Protein AF-A0A374BNY2-F1 (afdb_monomer)

Sequence (59 aa):
MGNLSRRLGLNARDVYERLKTSGILNGYIVSSYDVLHTFGKEYLMEDLTDYMREKGVLN

Solvent-accessible surface area (backbone atoms only — not comparable to full-atom values): 3468 Å² total; per-residue (Å²): 101,70,68,58,16,62,71,69,76,42,57,53,64,61,51,50,49,52,30,54,75,70,40,46,40,62,72,44,53,58,69,35,44,82,60,53,72,76,48,56,75,64,62,55,52,49,53,52,51,50,54,34,40,77,70,64,75,51,130

pLDDT: mean 83.43, std 7.26, range [65.62, 91.56]

Mean predicted aligned error: 4.54 Å

Secondary structure (DSSP, 8-state):
-HHHHHHHTS-HHHHHHHHHHTSHIIIIIITTHHHHTTS-HHHHHHHHHHHHHHTTS--

Foldseek 3Di:
DVVLCVVLVHDPVLVVVLCVVLVVVPPPCVVCVVVLVVDDPVVSSVVSVVVCVVSVSRD

Structure (mmCIF, N/CA/C/O backbone):
data_AF-A0A374BNY2-F1
#
_entry.id   AF-A0A374BNY2-F1
#
loop_
_atom_site.group_PDB
_atom_site.id
_atom_site.type_symbol
_atom_site.label_atom_id
_atom_site.label_alt_id
_atom_site.label_comp_id
_atom_site.label_asym_id
_atom_site.label_entity_id
_atom_site.label_seq_id
_atom_site.pdbx_PDB_ins_code
_atom_site.Cartn_x
_atom_site.Cartn_y
_atom_site.Cartn_z
_atom_site.occupancy
_atom_site.B_iso_or_equiv
_atom_site.auth_seq_id
_atom_site.auth_comp_id
_atom_site.auth_asym_id
_atom_site.auth_atom_id
_atom_site.pdbx_PDB_model_num
ATOM 1 N N . MET A 1 1 ? 7.723 -4.747 1.203 1.00 65.62 1 MET A N 1
ATOM 2 C CA . MET A 1 1 ? 7.140 -4.412 2.523 1.00 65.62 1 MET A CA 1
ATOM 3 C C . MET A 1 1 ? 8.072 -3.621 3.436 1.00 65.62 1 MET A C 1
ATOM 5 O O . MET A 1 1 ? 7.630 -2.588 3.907 1.00 65.62 1 MET A O 1
ATOM 9 N N . GLY A 1 2 ? 9.338 -4.016 3.647 1.00 72.56 2 GLY A N 1
ATOM 10 C CA . GLY A 1 2 ? 10.248 -3.316 4.581 1.00 72.56 2 GLY A CA 1
ATOM 11 C C . GLY A 1 2 ? 10.481 -1.813 4.319 1.00 72.56 2 GLY A C 1
ATOM 12 O O . GLY A 1 2 ? 10.562 -1.028 5.258 1.00 72.56 2 GLY A O 1
ATOM 13 N N . ASN A 1 3 ? 10.537 -1.388 3.051 1.00 79.19 3 ASN A N 1
ATOM 14 C CA . ASN A 1 3 ? 10.682 0.036 2.709 1.00 79.19 3 ASN A CA 1
ATOM 15 C C . ASN A 1 3 ? 9.414 0.843 3.017 1.00 79.19 3 ASN A C 1
ATOM 17 O O . ASN A 1 3 ? 9.503 1.933 3.572 1.00 79.19 3 ASN A O 1
ATOM 21 N N . LEU A 1 4 ? 8.241 0.285 2.705 1.00 82.12 4 LEU A N 1
ATOM 22 C CA . LEU A 1 4 ? 6.953 0.916 2.983 1.00 82.12 4 LEU A CA 1
ATOM 23 C C . LEU A 1 4 ? 6.699 1.010 4.490 1.00 82.12 4 LEU A C 1
ATOM 25 O O . LEU A 1 4 ? 6.326 2.064 4.986 1.00 82.12 4 LEU A O 1
ATOM 29 N N . SER A 1 5 ? 6.985 -0.058 5.237 1.00 85.38 5 SER A N 1
ATOM 30 C CA . SER A 1 5 ? 6.857 -0.061 6.695 1.00 85.38 5 SER A CA 1
ATOM 31 C C . SER A 1 5 ? 7.761 0.989 7.346 1.00 85.38 5 SER A C 1
ATOM 33 O O . SER A 1 5 ? 7.312 1.745 8.201 1.00 85.38 5 SER A O 1
ATOM 35 N N . ARG A 1 6 ? 9.009 1.123 6.874 1.00 85.81 6 ARG A N 1
ATOM 36 C CA . ARG A 1 6 ? 9.935 2.158 7.356 1.00 85.81 6 ARG A CA 1
ATOM 37 C C . ARG A 1 6 ? 9.473 3.573 7.003 1.00 85.81 6 ARG A C 1
ATOM 39 O O . ARG A 1 6 ? 9.598 4.454 7.844 1.00 85.81 6 ARG A O 1
ATOM 46 N N . ARG A 1 7 ? 8.930 3.784 5.797 1.00 84.62 7 ARG A N 1
ATOM 47 C CA . ARG A 1 7 ? 8.369 5.081 5.371 1.00 84.62 7 ARG A CA 1
ATOM 48 C C . ARG A 1 7 ? 7.140 5.480 6.187 1.00 84.62 7 ARG A C 1
ATOM 50 O O . ARG A 1 7 ? 7.011 6.643 6.540 1.00 84.62 7 ARG A O 1
ATOM 57 N N . LEU A 1 8 ? 6.267 4.527 6.500 1.00 85.12 8 LEU A N 1
ATOM 58 C CA . LEU A 1 8 ? 5.035 4.771 7.255 1.00 85.12 8 LEU A CA 1
ATOM 59 C C . LEU A 1 8 ? 5.241 4.772 8.778 1.00 85.12 8 LEU A C 1
ATOM 61 O O . LEU A 1 8 ? 4.304 5.068 9.511 1.00 85.12 8 LEU A O 1
ATOM 65 N N . GLY A 1 9 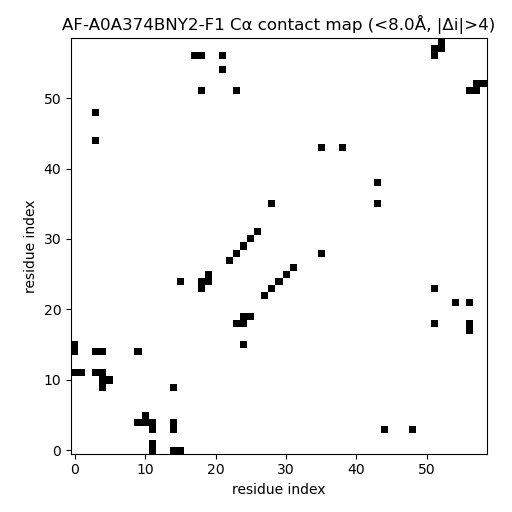? 6.426 4.394 9.271 1.00 87.06 9 GLY A N 1
ATOM 66 C CA . GLY A 1 9 ? 6.668 4.204 10.706 1.00 87.06 9 GLY A CA 1
A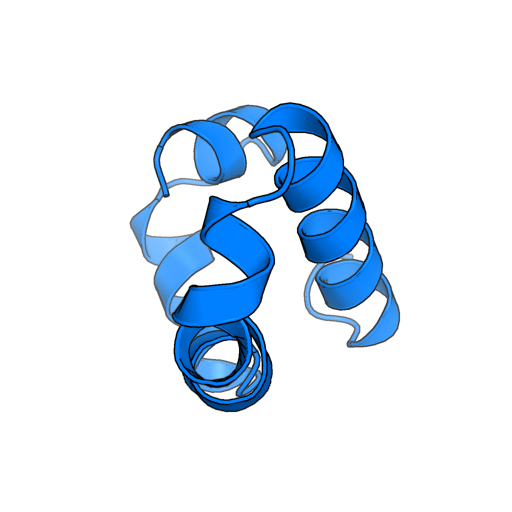TOM 67 C C . GLY A 1 9 ? 5.841 3.068 11.326 1.00 87.06 9 GLY A C 1
ATOM 68 O O . GLY A 1 9 ? 5.721 2.982 12.544 1.00 87.06 9 GLY A O 1
ATOM 69 N N . LEU A 1 10 ? 5.266 2.197 10.496 1.00 88.06 10 LEU A N 1
ATOM 70 C CA . LEU A 1 10 ? 4.432 1.074 10.909 1.00 88.06 10 LEU A CA 1
ATOM 71 C C . LEU A 1 10 ? 5.243 -0.216 10.871 1.00 88.06 10 LEU A C 1
ATOM 73 O O . LEU A 1 10 ? 6.188 -0.353 10.093 1.00 88.06 10 LEU A O 1
ATOM 77 N N . ASN A 1 11 ? 4.857 -1.206 11.673 1.00 90.50 11 ASN A N 1
ATOM 78 C CA . ASN A 1 11 ? 5.458 -2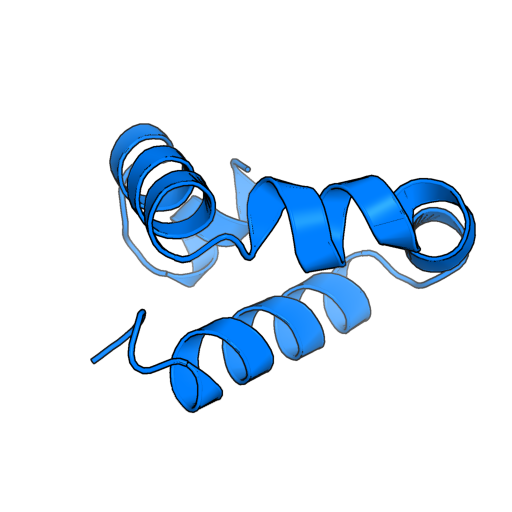.525 11.532 1.00 90.50 11 ASN A CA 1
ATOM 79 C C . ASN A 1 11 ? 4.993 -3.175 10.204 1.00 90.50 11 ASN A C 1
ATOM 81 O O . ASN A 1 11 ? 3.918 -2.883 9.674 1.00 90.50 11 ASN A O 1
ATOM 85 N N . ALA A 1 12 ? 5.814 -4.062 9.637 1.00 86.56 12 ALA A N 1
ATOM 86 C CA . ALA A 1 12 ? 5.529 -4.657 8.328 1.00 86.56 12 ALA A CA 1
ATOM 87 C C . ALA A 1 12 ? 4.261 -5.532 8.310 1.00 86.56 12 ALA A C 1
ATOM 89 O O . ALA A 1 12 ? 3.642 -5.679 7.256 1.00 86.56 12 ALA A O 1
ATOM 90 N N . ARG A 1 13 ? 3.873 -6.096 9.461 1.00 90.38 13 ARG A N 1
ATOM 91 C CA . ARG A 1 13 ? 2.668 -6.918 9.603 1.00 90.38 13 ARG A CA 1
ATOM 92 C C . ARG A 1 13 ? 1.407 -6.062 9.513 1.00 90.38 13 ARG A C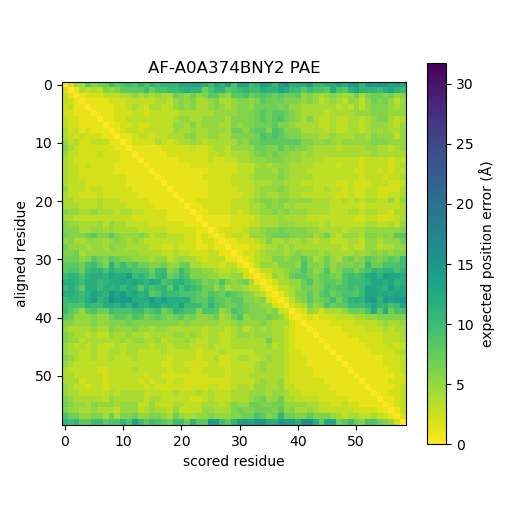 1
ATOM 94 O O . ARG A 1 13 ? 0.513 -6.407 8.756 1.00 90.38 13 ARG A O 1
ATOM 101 N N . ASP A 1 14 ? 1.369 -4.931 10.205 1.00 90.06 14 ASP A N 1
ATOM 102 C CA . ASP A 1 14 ? 0.243 -3.998 10.203 1.00 90.06 14 ASP A CA 1
ATOM 103 C C . ASP A 1 14 ? 0.035 -3.409 8.812 1.00 90.06 14 ASP A C 1
ATOM 105 O O . ASP A 1 14 ? -1.095 -3.307 8.342 1.00 90.06 14 ASP A O 1
ATOM 109 N N . VAL A 1 15 ? 1.127 -3.071 8.120 1.00 89.19 15 VAL A N 1
ATOM 110 C CA . VAL A 1 15 ? 1.070 -2.628 6.722 1.00 89.19 15 VAL A CA 1
ATOM 111 C C . VAL A 1 15 ? 0.488 -3.726 5.835 1.00 89.19 15 VAL A C 1
ATOM 113 O O . VAL A 1 15 ? -0.399 -3.453 5.032 1.00 89.19 15 VAL A O 1
ATOM 116 N N . TYR A 1 16 ? 0.945 -4.971 5.989 1.00 89.44 16 TYR A N 1
ATOM 117 C CA . TYR A 1 16 ? 0.422 -6.094 5.214 1.00 89.44 16 TYR A CA 1
ATOM 118 C C . TYR A 1 16 ? -1.069 -6.343 5.474 1.00 89.44 16 TYR A C 1
ATOM 120 O O . TYR A 1 16 ? -1.834 -6.465 4.519 1.00 89.44 16 TYR A O 1
ATOM 128 N N . GLU A 1 17 ? -1.497 -6.363 6.738 1.00 91.56 17 GLU A N 1
ATOM 129 C CA . GLU A 1 17 ? -2.905 -6.554 7.097 1.00 91.56 17 GLU A CA 1
ATOM 130 C C . GLU A 1 17 ? -3.777 -5.424 6.549 1.00 91.56 17 GLU A C 1
ATOM 132 O O . GLU A 1 17 ? -4.795 -5.699 5.924 1.00 91.56 17 GLU A O 1
ATOM 137 N N . ARG A 1 18 ? -3.349 -4.162 6.675 1.00 90.50 18 ARG A N 1
ATOM 138 C CA . ARG A 1 18 ? -4.052 -3.005 6.096 1.00 90.50 18 ARG A CA 1
ATOM 139 C C . ARG A 1 18 ? -4.194 -3.107 4.581 1.00 90.50 18 ARG A C 1
ATOM 141 O O . ARG A 1 18 ? -5.267 -2.848 4.042 1.00 90.50 18 ARG A O 1
ATOM 148 N N . LEU A 1 19 ? -3.131 -3.495 3.881 1.00 90.00 19 LEU A N 1
ATOM 149 C CA . LEU A 1 19 ? -3.159 -3.679 2.427 1.00 90.00 19 LEU A CA 1
ATOM 150 C C . LEU A 1 19 ? -4.080 -4.832 2.014 1.00 90.00 19 LEU A C 1
ATOM 152 O O . LEU A 1 19 ? -4.767 -4.744 0.998 1.00 90.00 19 LEU A O 1
ATOM 156 N N . LYS A 1 20 ? -4.107 -5.910 2.798 1.00 89.94 20 LYS A N 1
ATOM 157 C CA . LYS A 1 20 ? -4.965 -7.068 2.551 1.00 89.94 20 LYS A CA 1
ATOM 158 C C . LYS A 1 20 ? -6.439 -6.741 2.790 1.00 89.94 20 LYS A C 1
ATOM 160 O O . LYS A 1 20 ? -7.261 -7.030 1.927 1.00 89.94 20 LYS A O 1
ATOM 165 N N . THR A 1 21 ? -6.775 -6.129 3.925 1.00 91.06 21 THR A N 1
ATOM 166 C CA . THR A 1 21 ? -8.164 -5.821 4.311 1.00 91.06 21 THR A CA 1
ATOM 167 C C . THR A 1 21 ? -8.784 -4.724 3.452 1.00 91.06 21 THR A C 1
ATOM 169 O O . THR A 1 21 ? -9.969 -4.794 3.147 1.00 91.06 21 THR A O 1
ATOM 1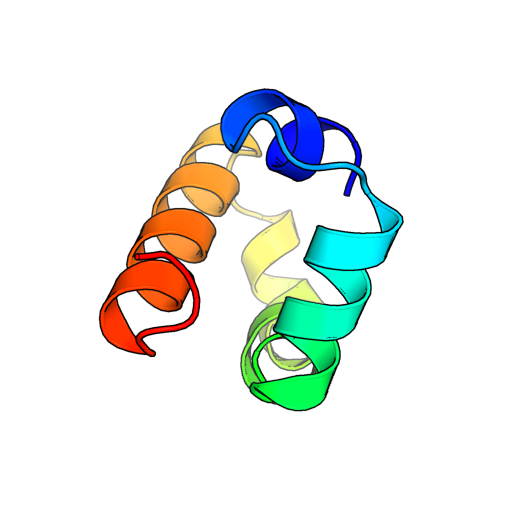72 N N . SER A 1 22 ? -7.987 -3.755 2.995 1.00 89.44 22 SER A N 1
ATOM 173 C CA . SER A 1 22 ? -8.426 -2.713 2.052 1.00 89.44 22 SER A CA 1
ATOM 174 C C . SER A 1 22 ? -8.558 -3.192 0.603 1.00 89.44 22 SER A C 1
ATOM 176 O O . SER A 1 22 ? -9.034 -2.447 -0.251 1.00 89.44 22 SER A O 1
ATOM 178 N N . GLY A 1 23 ? -8.102 -4.410 0.293 1.00 89.38 23 GLY A N 1
ATOM 179 C CA . GLY A 1 23 ? -8.069 -4.941 -1.070 1.00 89.38 23 GLY A CA 1
ATOM 180 C C . GLY A 1 23 ? -6.947 -4.374 -1.949 1.00 89.38 23 GLY A C 1
ATOM 181 O O . GLY A 1 23 ? -6.784 -4.842 -3.075 1.00 89.38 23 GLY A O 1
ATOM 182 N N . ILE A 1 24 ? -6.129 -3.437 -1.451 1.00 90.12 24 ILE A N 1
ATOM 183 C CA . ILE A 1 24 ? -5.004 -2.835 -2.192 1.00 90.12 24 ILE A CA 1
ATOM 184 C C . ILE A 1 24 ? -3.973 -3.897 -2.590 1.00 90.12 24 ILE A C 1
ATOM 186 O O . ILE A 1 24 ? -3.419 -3.853 -3.690 1.00 90.12 24 ILE A O 1
ATOM 190 N N . LEU A 1 25 ? -3.739 -4.886 -1.724 1.00 87.44 25 LEU A N 1
ATOM 191 C CA . LEU A 1 25 ? -2.796 -5.965 -2.002 1.00 87.44 25 LEU A CA 1
ATOM 192 C C . LEU A 1 25 ? -3.159 -6.706 -3.294 1.00 87.44 25 LEU A C 1
ATOM 194 O O . LEU A 1 25 ? -2.318 -6.846 -4.175 1.00 87.44 25 LEU A O 1
ATOM 198 N N . ASN A 1 26 ? -4.412 -7.140 -3.426 1.00 84.62 26 ASN A N 1
ATOM 199 C CA . ASN A 1 26 ? -4.834 -7.928 -4.579 1.00 84.62 26 ASN A CA 1
ATOM 200 C C . ASN A 1 26 ? -5.186 -7.052 -5.784 1.00 84.62 26 ASN A C 1
ATOM 202 O O . ASN A 1 26 ? -4.825 -7.415 -6.894 1.00 84.62 26 ASN A O 1
ATOM 206 N N . GLY A 1 27 ? -5.860 -5.917 -5.576 1.00 81.00 27 GLY A N 1
ATOM 207 C CA . GLY A 1 27 ? -6.396 -5.086 -6.660 1.00 81.00 27 GLY A CA 1
ATOM 208 C C . GLY A 1 27 ? -5.426 -4.061 -7.246 1.00 81.00 27 GLY A C 1
ATOM 209 O O . GLY A 1 27 ? -5.732 -3.472 -8.276 1.00 81.00 27 GLY A O 1
ATOM 210 N N . TYR A 1 28 ? -4.284 -3.821 -6.600 1.00 81.88 28 TYR A N 1
ATOM 211 C CA . TYR A 1 28 ? -3.294 -2.855 -7.076 1.00 81.88 28 TYR A CA 1
ATOM 212 C C . TYR A 1 28 ? -1.883 -3.453 -7.084 1.00 81.88 28 TYR A C 1
ATOM 214 O O . TYR A 1 28 ? -1.236 -3.458 -8.123 1.00 81.88 28 TYR A O 1
ATOM 222 N N . ILE A 1 29 ? -1.407 -4.041 -5.979 1.00 82.56 29 ILE A N 1
ATOM 223 C CA . ILE A 1 29 ? -0.026 -4.562 -5.930 1.00 82.56 29 ILE A CA 1
ATOM 224 C C . ILE A 1 29 ? 0.136 -5.821 -6.795 1.00 82.56 29 ILE A C 1
ATOM 226 O O . ILE A 1 29 ? 1.063 -5.896 -7.597 1.00 82.56 29 ILE A O 1
ATOM 230 N N . VAL A 1 30 ? -0.743 -6.815 -6.630 1.00 82.94 30 VAL A N 1
ATOM 231 C CA . VAL A 1 30 ? -0.679 -8.071 -7.397 1.00 82.94 30 VAL A CA 1
ATOM 232 C C . VAL A 1 30 ? -1.100 -7.843 -8.848 1.00 82.94 30 VAL A C 1
ATOM 234 O O . VAL A 1 30 ? -0.378 -8.258 -9.749 1.00 82.94 30 VAL A O 1
ATOM 237 N N . SER A 1 31 ? -2.219 -7.148 -9.086 1.00 79.81 31 SER A N 1
ATOM 238 C CA . SER A 1 31 ? -2.705 -6.860 -10.445 1.00 79.81 31 SER A CA 1
ATOM 239 C C . SER A 1 31 ? -1.722 -6.055 -11.288 1.00 79.81 31 SER A C 1
ATOM 241 O O . SER A 1 31 ? -1.641 -6.274 -12.493 1.00 79.81 31 SER A O 1
ATOM 243 N N . SER A 1 32 ? -0.960 -5.153 -10.671 1.00 76.62 32 SER A N 1
ATOM 244 C CA . SER A 1 32 ? -0.019 -4.300 -11.391 1.00 76.62 32 SER A CA 1
ATOM 245 C C . SER A 1 32 ? 1.420 -4.812 -11.324 1.00 76.62 32 SER A C 1
ATOM 247 O O . SER A 1 32 ? 2.308 -4.108 -11.782 1.00 76.62 32 SER A O 1
ATOM 249 N N . TYR A 1 33 ? 1.698 -6.009 -10.794 1.00 72.06 33 TYR A N 1
ATOM 250 C CA . TYR A 1 33 ? 3.066 -6.508 -10.563 1.00 72.06 33 TYR A CA 1
ATOM 251 C C . TYR A 1 33 ? 3.985 -6.415 -11.800 1.00 72.06 33 TYR A C 1
ATOM 253 O O . TYR A 1 33 ? 5.144 -6.005 -11.683 1.00 72.06 33 TYR A O 1
ATOM 261 N N . ASP A 1 34 ? 3.455 -6.713 -12.989 1.00 70.06 34 ASP A N 1
ATOM 262 C CA . ASP A 1 34 ? 4.197 -6.635 -14.255 1.00 70.06 34 ASP A CA 1
ATOM 263 C C . ASP A 1 34 ? 4.507 -5.197 -14.696 1.00 70.06 34 ASP A C 1
ATOM 265 O O . ASP A 1 34 ? 5.525 -4.923 -15.318 1.00 70.06 34 ASP A O 1
ATOM 269 N N . VAL A 1 35 ? 3.650 -4.248 -14.341 1.00 70.50 35 VAL A N 1
ATOM 270 C CA . VAL A 1 35 ? 3.832 -2.830 -14.667 1.00 70.50 35 VAL A CA 1
ATOM 271 C C . VAL A 1 35 ? 4.702 -2.162 -13.605 1.00 70.50 35 VAL A C 1
ATOM 273 O O . VAL A 1 35 ? 5.642 -1.435 -13.920 1.00 70.50 35 VAL A O 1
ATOM 276 N N . LEU A 1 36 ? 4.451 -2.469 -12.333 1.00 70.06 36 LEU A N 1
ATOM 277 C CA . LEU A 1 36 ? 5.140 -1.875 -11.201 1.00 70.06 36 LEU A CA 1
ATOM 278 C C . LEU A 1 36 ? 6.635 -2.215 -11.225 1.00 70.06 36 LEU A C 1
ATOM 280 O O . LEU A 1 36 ? 7.439 -1.346 -10.922 1.00 70.06 36 LEU A O 1
ATOM 284 N N . HIS A 1 37 ? 7.052 -3.419 -11.640 1.00 69.56 37 HIS A N 1
ATOM 285 C CA . HIS A 1 37 ? 8.484 -3.759 -11.654 1.00 69.56 37 HIS A CA 1
ATOM 286 C C . HIS A 1 37 ? 9.31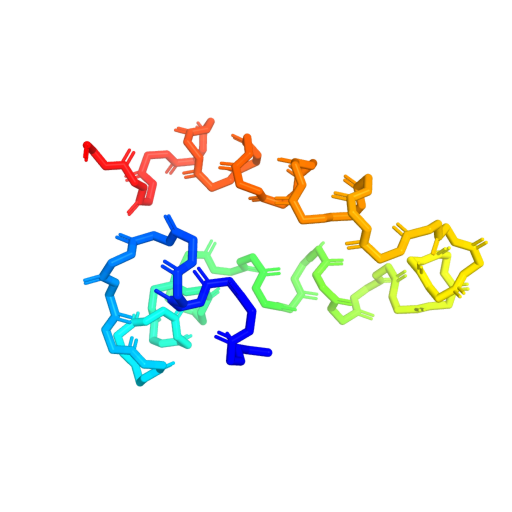1 -2.967 -12.682 1.00 69.56 37 HIS A C 1
ATOM 288 O O . HIS A 1 37 ? 10.537 -2.934 -12.565 1.00 69.56 37 HIS A O 1
ATOM 294 N N . THR A 1 38 ? 8.664 -2.346 -13.675 1.00 74.12 38 THR A N 1
ATOM 295 C CA . THR A 1 38 ? 9.331 -1.486 -14.669 1.00 74.12 38 THR A CA 1
ATOM 296 C C . THR A 1 38 ? 9.573 -0.067 -14.151 1.00 74.12 38 THR A C 1
ATOM 298 O O . THR A 1 38 ? 10.473 0.620 -14.633 1.00 74.12 38 THR A O 1
ATOM 301 N N . PHE A 1 39 ? 8.824 0.362 -13.131 1.00 67.50 39 PHE A N 1
ATOM 302 C CA . PHE A 1 39 ? 8.988 1.667 -12.504 1.00 67.50 39 PHE A CA 1
ATOM 303 C C . PHE A 1 39 ? 10.070 1.649 -11.417 1.00 67.50 39 PHE A C 1
ATOM 305 O O . PHE A 1 39 ? 10.360 0.637 -10.775 1.00 67.50 39 PHE A O 1
ATOM 312 N N . GLY A 1 40 ? 10.676 2.815 -11.181 1.00 75.44 40 GLY A N 1
ATOM 313 C CA . GLY A 1 40 ? 11.628 2.997 -10.091 1.00 75.44 40 GLY A CA 1
ATOM 314 C C . GLY A 1 40 ? 10.988 2.707 -8.730 1.00 75.44 40 GLY A C 1
ATOM 315 O O . GLY A 1 40 ? 9.859 3.111 -8.455 1.00 75.44 40 GLY A O 1
ATOM 316 N N . LYS A 1 41 ? 11.737 2.038 -7.843 1.00 74.88 41 LYS A N 1
ATOM 317 C CA . LYS A 1 41 ? 11.254 1.636 -6.509 1.00 74.88 41 LYS A CA 1
ATOM 318 C C . LYS A 1 41 ? 10.730 2.799 -5.663 1.00 74.88 41 LYS A C 1
ATOM 320 O O . LYS A 1 41 ? 9.870 2.569 -4.825 1.00 74.88 41 LYS A O 1
ATOM 325 N N . GLU A 1 42 ? 11.254 4.011 -5.833 1.00 80.06 42 GLU A N 1
ATOM 326 C CA . GLU A 1 42 ? 10.798 5.191 -5.086 1.00 80.06 42 GLU A CA 1
ATOM 327 C C . GLU A 1 42 ? 9.451 5.709 -5.581 1.00 80.06 42 GLU A C 1
ATOM 329 O O . GLU A 1 42 ? 8.557 5.895 -4.761 1.00 80.06 42 GLU A O 1
ATOM 334 N N . TYR A 1 43 ? 9.278 5.828 -6.900 1.00 83.25 43 TYR A N 1
ATOM 335 C CA . TYR A 1 43 ? 8.022 6.264 -7.513 1.00 83.25 43 TYR A CA 1
ATOM 336 C C . TYR A 1 43 ? 6.853 5.355 -7.116 1.00 83.25 43 TYR A C 1
ATOM 338 O O . TYR A 1 43 ? 5.819 5.821 -6.655 1.00 83.25 43 TYR A O 1
ATOM 346 N N . LEU A 1 44 ? 7.065 4.038 -7.173 1.00 81.25 44 LEU A N 1
ATOM 347 C CA . LEU A 1 44 ? 6.083 3.046 -6.722 1.00 81.25 44 LEU A CA 1
ATOM 348 C C . LEU A 1 44 ? 5.685 3.202 -5.261 1.00 81.25 44 LEU A C 1
ATOM 350 O O . LEU A 1 44 ? 4.572 2.861 -4.870 1.00 81.25 44 LEU A O 1
ATOM 354 N N . MET A 1 45 ? 6.632 3.622 -4.425 1.00 84.19 45 MET A N 1
ATOM 355 C CA . MET A 1 45 ? 6.375 3.774 -3.003 1.00 84.19 45 MET A CA 1
ATOM 356 C C . MET A 1 45 ? 5.607 5.045 -2.702 1.00 84.19 45 MET A C 1
ATOM 358 O O . MET A 1 45 ? 4.806 5.025 -1.772 1.00 84.19 45 MET A O 1
ATOM 362 N N . GLU A 1 46 ? 5.819 6.108 -3.467 1.00 87.31 46 GLU A N 1
ATOM 363 C CA . GLU A 1 46 ? 4.991 7.310 -3.397 1.00 87.31 46 GLU A CA 1
ATOM 364 C C . GLU A 1 46 ? 3.577 7.016 -3.893 1.00 87.31 46 GLU A C 1
ATOM 366 O O . GLU A 1 46 ? 2.644 7.168 -3.108 1.00 87.31 46 GLU A O 1
ATOM 371 N N . ASP A 1 47 ? 3.434 6.438 -5.088 1.00 87.19 47 ASP A N 1
ATOM 372 C CA . ASP A 1 47 ? 2.125 6.123 -5.680 1.00 87.19 47 ASP A CA 1
ATOM 373 C C . ASP A 1 47 ? 1.295 5.190 -4.783 1.00 87.19 47 ASP A C 1
ATOM 375 O O . ASP A 1 47 ? 0.138 5.459 -4.468 1.00 87.19 47 ASP A O 1
ATOM 379 N N . LEU A 1 48 ? 1.911 4.129 -4.245 1.00 87.31 48 LEU A N 1
ATOM 380 C CA . LEU A 1 48 ? 1.229 3.239 -3.304 1.00 87.31 48 LEU A CA 1
ATOM 381 C C . LEU A 1 48 ? 0.848 3.953 -1.999 1.00 87.31 48 LEU A C 1
ATOM 383 O O . LEU A 1 48 ? -0.203 3.663 -1.429 1.00 87.31 48 LEU A O 1
ATOM 387 N N . THR A 1 49 ? 1.697 4.850 -1.493 1.00 88.94 49 THR A N 1
ATOM 388 C CA . THR A 1 49 ? 1.393 5.592 -0.261 1.00 88.94 49 THR A CA 1
ATOM 389 C C . THR A 1 49 ? 0.208 6.526 -0.478 1.00 88.94 49 THR A C 1
ATOM 391 O O .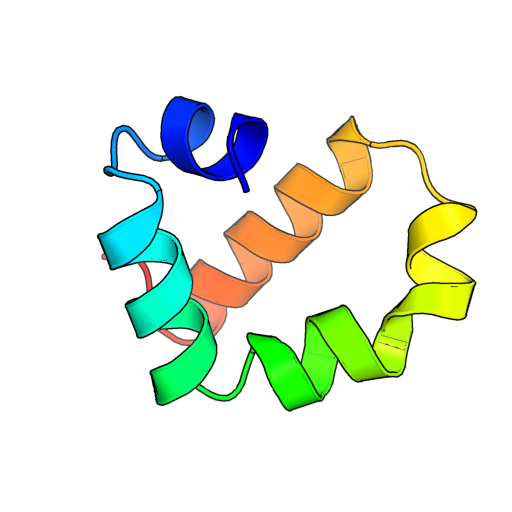 THR A 1 49 ? -0.679 6.588 0.376 1.00 88.94 49 THR A O 1
ATOM 394 N N . ASP A 1 50 ? 0.1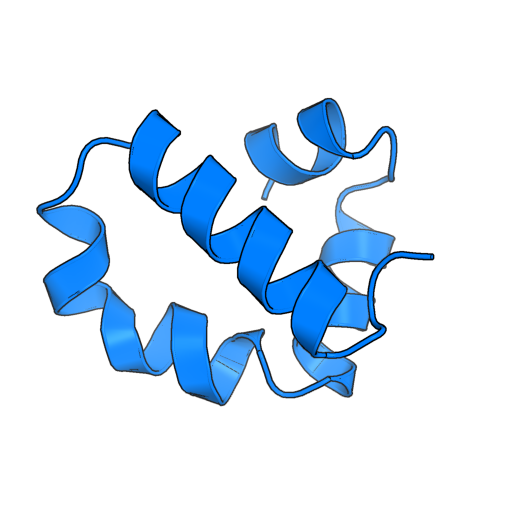59 7.208 -1.617 1.00 90.06 50 ASP A N 1
ATOM 395 C CA . ASP A 1 50 ? -0.938 8.106 -1.964 1.00 90.06 50 ASP A CA 1
ATOM 396 C C . ASP A 1 50 ? -2.232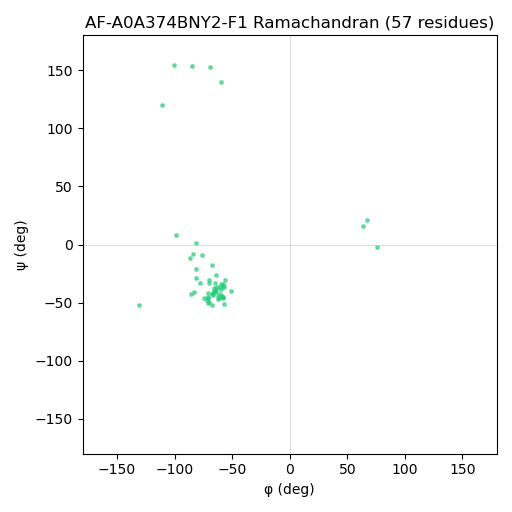 7.329 -2.202 1.00 90.06 50 ASP A C 1
ATOM 398 O O . ASP A 1 50 ? -3.258 7.659 -1.608 1.00 90.06 50 ASP A O 1
ATOM 402 N N . TYR A 1 51 ? -2.168 6.195 -2.901 1.00 89.19 51 TYR A N 1
ATOM 403 C CA . TYR A 1 51 ? -3.320 5.309 -3.066 1.00 89.19 51 TYR A CA 1
ATOM 404 C C . TYR A 1 51 ? -3.867 4.789 -1.724 1.00 89.19 51 TYR A C 1
ATOM 406 O O . TYR A 1 51 ? -5.080 4.710 -1.512 1.00 89.19 51 TYR A O 1
ATOM 414 N N . MET A 1 52 ? -2.991 4.470 -0.764 1.00 90.12 52 MET A N 1
ATOM 415 C CA . MET A 1 52 ? -3.419 4.093 0.588 1.00 90.12 52 MET A CA 1
ATOM 416 C C . MET A 1 52 ? -4.116 5.246 1.333 1.00 90.12 52 MET A C 1
ATOM 418 O O . MET A 1 52 ? -5.036 4.984 2.113 1.00 90.12 52 MET A O 1
ATOM 422 N N . ARG A 1 53 ? -3.719 6.505 1.107 1.00 90.25 53 ARG A N 1
ATOM 423 C CA . ARG A 1 53 ? -4.398 7.687 1.673 1.00 90.25 53 ARG A CA 1
ATOM 424 C C . ARG A 1 53 ? -5.756 7.922 1.024 1.00 90.25 53 ARG A C 1
ATOM 426 O O . ARG A 1 53 ? -6.735 8.106 1.739 1.00 90.25 53 ARG A O 1
ATOM 433 N N . GLU A 1 54 ? -5.847 7.836 -0.302 1.00 89.81 54 GLU A N 1
ATOM 434 C CA . GLU A 1 54 ? -7.114 7.975 -1.040 1.00 89.81 54 GLU A CA 1
ATOM 435 C C . GLU A 1 54 ? -8.166 6.952 -0.595 1.00 89.81 54 GLU A C 1
ATOM 437 O O . GLU A 1 54 ? -9.359 7.249 -0.532 1.00 89.81 54 GLU A O 1
ATOM 442 N N . LYS A 1 55 ? -7.725 5.738 -0.250 1.00 87.38 55 LYS A N 1
ATOM 443 C CA . LYS A 1 55 ? -8.590 4.672 0.273 1.00 87.38 55 LYS A CA 1
ATOM 444 C C . LYS A 1 55 ? -8.889 4.787 1.773 1.00 87.38 55 LYS A C 1
ATOM 446 O O . LYS A 1 55 ? -9.572 3.912 2.302 1.00 87.38 55 LYS A O 1
ATOM 451 N N . GLY A 1 56 ? -8.385 5.812 2.466 1.00 89.56 56 GLY A N 1
ATOM 452 C CA . GLY A 1 56 ? -8.581 6.001 3.910 1.00 89.56 56 GLY A CA 1
ATOM 453 C C . GLY A 1 56 ? -7.894 4.938 4.776 1.00 89.56 56 GLY A C 1
ATOM 454 O O . GLY A 1 56 ? -8.293 4.696 5.913 1.00 89.56 56 GLY A O 1
ATOM 455 N N . VAL A 1 57 ? -6.882 4.252 4.236 1.00 88.88 57 VAL A N 1
ATOM 456 C CA . VAL A 1 57 ? -6.130 3.197 4.942 1.00 88.88 57 VAL A CA 1
ATOM 457 C C . VAL A 1 57 ? -5.056 3.798 5.850 1.00 88.88 57 VAL A C 1
ATOM 459 O O . VAL A 1 57 ? -4.683 3.203 6.871 1.00 88.88 57 VAL A O 1
ATOM 462 N N . LEU A 1 58 ? -4.554 4.973 5.470 1.00 84.12 58 LEU A N 1
ATOM 463 C CA . LEU A 1 58 ? -3.641 5.805 6.243 1.00 84.12 58 LEU A CA 1
ATOM 464 C C . LEU A 1 58 ? -4.406 7.058 6.677 1.00 84.12 58 LEU A C 1
ATOM 466 O O . LEU A 1 58 ? -4.895 7.790 5.821 1.00 84.12 58 LEU A O 1
ATOM 470 N N . ASN A 1 59 ? -4.507 7.255 7.992 1.00 68.75 59 ASN A N 1
ATOM 471 C CA . ASN A 1 59 ? -5.039 8.463 8.624 1.00 68.75 59 ASN A CA 1
ATOM 472 C C . ASN A 1 59 ? -3.883 9.306 9.152 1.00 68.75 59 ASN A C 1
ATOM 474 O O . ASN A 1 59 ? -2.890 8.682 9.601 1.00 68.75 59 ASN A O 1
#

Radius of gyration: 10.69 Å; Cα contacts (8 Å, |Δi|>4): 37; chains: 1; bounding box: 20×16×26 Å